Protein AF-A0AAJ0LG59-F1 (afdb_monomer_lite)

Foldseek 3Di:
DDPVVVVVVVVVPDDDPPDDDDDAQDDDDPPPCSVVVQVVVQVVCVVVVDDDDDDDDDDD

pLDDT: mean 85.98, std 10.72, range [50.16, 97.5]

InterPro domains:
  IPR003852 Signal transduction histidine kinase, osmosensitive K+ channel sensor, N-terminal [PF02702] (19-57)
  IPR027417 P-loop containing nucleoside triphosphate hydrolase [G3DSA:3.40.50.300] (17-59)
  IPR052023 Sensor histidine kinase KdpD [PTHR45569] (3-54)

Sequence (60 aa):
MSDSDRADALLADFPKPGRGRLKVFLGAAPGVGKTFAMLTHAHAQQRMGRQVLVMSLKQI

Organism: NCBI:txid157782

Secondary structure (DSSP, 8-state):
--HHHHHHHHHHTSPPBTB--------SSTTS-HHHHHHHHHHHHHHTT-------PPP-

Radius of gyration: 13.9 Å; chains: 1; bounding box: 31×23×37 Å

Structure (mmCIF, N/CA/C/O backbone):
data_AF-A0AAJ0LG59-F1
#
_entry.id   AF-A0AAJ0LG59-F1
#
loop_
_atom_site.group_PDB
_atom_site.id
_atom_site.type_symbol
_atom_site.label_atom_id
_atom_site.label_alt_id
_atom_site.label_comp_id
_atom_site.label_asym_id
_atom_site.label_entity_id
_atom_site.label_seq_id
_atom_site.pdbx_PDB_in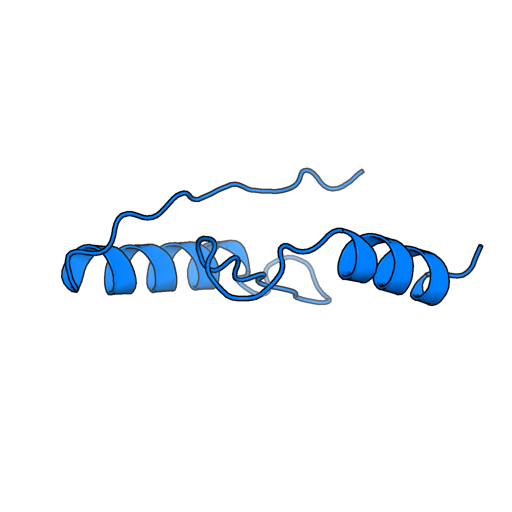s_code
_atom_site.Cartn_x
_atom_site.Cartn_y
_atom_site.Cartn_z
_atom_site.occupancy
_atom_site.B_iso_or_equiv
_atom_site.auth_seq_id
_atom_site.auth_comp_id
_atom_site.auth_asym_id
_atom_site.auth_atom_id
_atom_site.pdbx_PDB_model_num
ATOM 1 N N . MET A 1 1 ? -4.295 -17.191 -23.786 1.00 61.88 1 MET A N 1
ATOM 2 C CA . MET A 1 1 ? -4.827 -16.498 -22.597 1.00 61.88 1 MET A CA 1
ATOM 3 C C . MET A 1 1 ? -4.192 -15.126 -22.575 1.00 61.88 1 MET A C 1
ATOM 5 O O . MET A 1 1 ? -2.973 -15.049 -22.439 1.00 61.88 1 MET A O 1
ATOM 9 N N . SER A 1 2 ? -4.977 -14.096 -22.866 1.00 83.19 2 SER A N 1
ATOM 10 C CA . SER A 1 2 ? -4.535 -12.703 -22.864 1.00 83.19 2 SER A CA 1
ATOM 11 C C . SER A 1 2 ? -4.354 -12.200 -21.423 1.00 83.19 2 SER A C 1
ATOM 13 O O . SER A 1 2 ? -4.886 -12.794 -20.480 1.00 83.19 2 SER A O 1
ATOM 15 N N . ASP A 1 3 ? -3.600 -11.115 -21.232 1.00 81.69 3 ASP A N 1
ATOM 16 C CA . ASP A 1 3 ? -3.469 -10.479 -19.912 1.00 81.69 3 ASP A CA 1
ATOM 17 C C . ASP A 1 3 ? -4.815 -9.957 -19.389 1.00 81.69 3 ASP A C 1
ATOM 19 O O . ASP A 1 3 ? -5.064 -9.990 -18.183 1.00 81.69 3 ASP A O 1
ATOM 23 N N . SER A 1 4 ? -5.709 -9.552 -20.293 1.00 81.81 4 SER A N 1
ATOM 24 C CA . SER A 1 4 ? -7.082 -9.169 -19.962 1.00 81.81 4 SER A CA 1
ATOM 25 C C . SER A 1 4 ? -7.883 -10.350 -19.411 1.00 81.81 4 SER A C 1
ATOM 27 O O . SER A 1 4 ? -8.493 -10.210 -18.358 1.00 81.81 4 SER A O 1
ATOM 29 N N . ASP A 1 5 ? -7.777 -11.542 -20.015 1.00 84.88 5 ASP A N 1
ATOM 30 C CA . ASP A 1 5 ? -8.497 -12.741 -19.544 1.00 84.88 5 ASP A CA 1
ATOM 31 C C . ASP A 1 5 ? -8.105 -13.103 -18.099 1.00 84.88 5 ASP A C 1
ATOM 33 O O . ASP A 1 5 ? -8.927 -13.542 -17.295 1.00 84.88 5 ASP A O 1
ATOM 37 N N . ARG A 1 6 ? -6.824 -12.914 -17.751 1.00 84.56 6 ARG A N 1
ATOM 38 C CA . ARG A 1 6 ? -6.312 -13.140 -16.389 1.00 84.56 6 ARG A CA 1
ATOM 39 C C . ARG A 1 6 ? -6.803 -12.082 -15.407 1.00 84.56 6 ARG A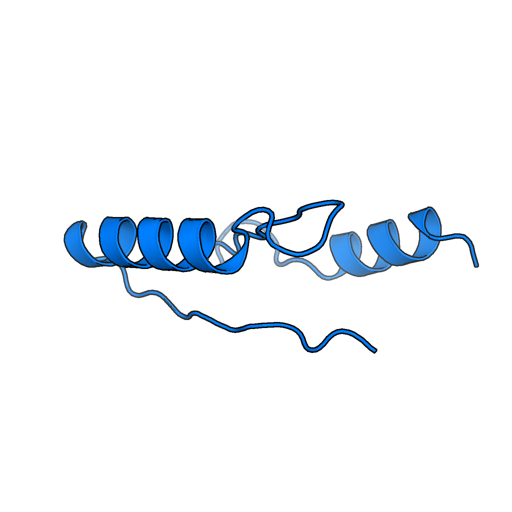 C 1
ATOM 41 O O . ARG A 1 6 ? -7.098 -12.416 -14.261 1.00 84.56 6 ARG A O 1
ATOM 48 N N . ALA A 1 7 ? -6.860 -10.822 -15.836 1.00 83.25 7 ALA A N 1
ATOM 49 C CA . ALA A 1 7 ? -7.378 -9.735 -15.016 1.00 83.25 7 ALA A CA 1
ATOM 50 C C . ALA A 1 7 ? -8.864 -9.949 -14.702 1.00 83.25 7 ALA A C 1
ATOM 52 O O . ALA A 1 7 ? -9.263 -9.828 -13.546 1.00 83.25 7 ALA A O 1
ATOM 53 N N . ASP A 1 8 ? -9.653 -10.351 -15.696 1.00 86.12 8 ASP A N 1
ATOM 54 C CA . ASP A 1 8 ? -11.079 -10.625 -15.528 1.00 86.12 8 ASP A CA 1
ATOM 55 C C . ASP A 1 8 ? -11.326 -11.827 -14.610 1.00 86.12 8 ASP A C 1
ATOM 57 O O . ASP A 1 8 ? -12.173 -11.757 -13.717 1.00 86.12 8 ASP A O 1
ATOM 61 N N . ALA A 1 9 ? -10.537 -12.899 -14.750 1.00 85.19 9 ALA A N 1
ATOM 62 C CA . ALA A 1 9 ? -10.593 -14.044 -13.841 1.00 85.19 9 ALA A CA 1
ATOM 63 C C . ALA A 1 9 ? -10.270 -13.648 -12.389 1.00 85.19 9 ALA A C 1
ATOM 65 O O . ALA A 1 9 ? -10.964 -14.067 -11.466 1.00 85.19 9 ALA A O 1
ATOM 66 N N . LEU A 1 10 ? -9.263 -12.790 -12.185 1.00 82.44 10 LEU A N 1
ATOM 67 C CA . LEU A 1 10 ? -8.941 -12.257 -10.862 1.00 82.44 10 LEU A CA 1
ATOM 68 C C . LEU A 1 10 ? -10.114 -11.440 -10.305 1.00 82.44 10 LEU A C 1
ATOM 70 O O . LEU A 1 10 ? -10.460 -11.600 -9.139 1.00 82.44 10 LEU A O 1
ATOM 74 N N . LEU A 1 11 ? -10.723 -10.578 -11.128 1.00 81.62 11 LEU A N 1
ATOM 75 C CA . LEU A 1 11 ? -11.856 -9.731 -10.743 1.00 81.62 11 LEU A CA 1
ATOM 76 C C . LEU A 1 11 ? -13.106 -10.542 -10.370 1.00 81.62 11 LEU A C 1
ATOM 78 O O . LEU A 1 11 ? -13.827 -10.149 -9.450 1.00 81.62 11 LEU A O 1
ATOM 82 N N . ALA A 1 12 ? -13.335 -11.677 -11.031 1.00 83.31 12 ALA A N 1
ATOM 83 C CA . ALA A 1 12 ? -14.459 -12.571 -10.756 1.00 83.31 12 ALA A CA 1
ATOM 84 C C . ALA A 1 12 ? -14.409 -13.201 -9.349 1.00 83.31 12 ALA A C 1
ATOM 86 O O . ALA A 1 12 ? -15.463 -13.446 -8.757 1.00 83.31 12 ALA A O 1
ATOM 87 N N . ASP A 1 13 ? -13.211 -13.397 -8.791 1.00 79.75 13 ASP A N 1
ATOM 88 C CA . ASP A 1 13 ? -13.000 -13.979 -7.457 1.00 79.75 13 ASP A CA 1
ATOM 89 C C . ASP A 1 13 ? -13.144 -12.964 -6.304 1.00 79.75 13 ASP A C 1
ATOM 91 O O . ASP A 1 13 ? -13.090 -13.340 -5.126 1.00 79.75 13 ASP A O 1
ATOM 95 N N . PHE A 1 14 ? -13.342 -11.668 -6.587 1.00 74.50 14 PHE A N 1
ATOM 96 C CA . PHE A 1 14 ? -13.461 -10.676 -5.516 1.00 74.50 14 PHE A CA 1
ATOM 97 C C . PHE A 1 14 ? -14.791 -10.795 -4.757 1.00 74.50 14 PHE A C 1
ATOM 99 O O . PHE A 1 14 ? -15.857 -11.006 -5.342 1.00 74.50 14 PHE A O 1
ATOM 106 N N . PRO A 1 15 ? -14.762 -10.614 -3.423 1.00 66.56 15 PRO A N 1
ATOM 107 C CA . PRO A 1 15 ? -15.933 -10.820 -2.594 1.00 66.56 15 PRO A CA 1
ATOM 108 C C . PRO A 1 15 ? -17.044 -9.806 -2.889 1.00 66.56 15 PRO A C 1
ATOM 110 O O . PRO A 1 15 ? -16.815 -8.607 -3.049 1.00 66.56 15 PRO A O 1
ATOM 113 N N . LYS A 1 16 ? -18.279 -10.315 -2.871 1.00 66.75 16 LYS A N 1
ATOM 114 C CA . LYS A 1 16 ? -19.518 -9.537 -2.987 1.00 66.75 16 LYS A CA 1
ATOM 115 C C . LYS A 1 16 ? -19.660 -8.520 -1.834 1.00 66.75 16 LYS A C 1
ATOM 117 O O . LYS A 1 16 ? -19.129 -8.759 -0.742 1.00 66.75 16 LYS A O 1
ATOM 122 N N . PRO A 1 17 ? -20.375 -7.398 -2.051 1.00 61.31 17 PRO A N 1
ATOM 123 C CA . PRO A 1 17 ? -20.560 -6.344 -1.050 1.00 61.31 17 PRO A CA 1
ATOM 124 C C . PRO A 1 17 ? -21.016 -6.899 0.310 1.00 61.31 17 PRO A C 1
ATOM 126 O O . PRO A 1 17 ? -21.930 -7.715 0.377 1.00 61.31 17 PRO A O 1
ATOM 129 N N . GLY A 1 18 ? -20.349 -6.465 1.389 1.00 67.75 18 GLY A N 1
ATOM 130 C CA . GLY A 1 18 ? -20.613 -6.892 2.774 1.00 67.75 18 GLY A CA 1
ATOM 131 C C . GLY A 1 18 ? -19.443 -7.599 3.476 1.00 67.75 18 GLY A C 1
ATOM 132 O O . GLY A 1 18 ? -19.438 -7.686 4.701 1.00 67.75 18 GLY A O 1
ATOM 133 N N . ARG A 1 19 ? -18.417 -8.055 2.742 1.00 68.94 19 ARG A N 1
ATOM 134 C CA . ARG A 1 19 ? -17.127 -8.496 3.318 1.00 68.94 19 ARG A CA 1
ATOM 135 C C . ARG A 1 19 ? -16.096 -7.357 3.251 1.00 68.94 19 ARG A C 1
ATOM 137 O O . ARG A 1 19 ? -16.298 -6.385 2.526 1.00 68.94 19 ARG A O 1
ATOM 144 N N . GLY A 1 20 ? -15.023 -7.445 4.046 1.00 75.44 20 GLY A N 1
ATOM 145 C CA . GLY A 1 20 ? -13.977 -6.413 4.145 1.00 75.44 20 GLY A CA 1
ATOM 146 C C . GLY A 1 20 ? -13.449 -5.922 2.786 1.00 75.44 20 GLY A C 1
ATOM 147 O O . GLY A 1 20 ? -13.487 -6.639 1.791 1.00 75.44 20 GLY A O 1
ATOM 148 N N . ARG A 1 21 ? -12.961 -4.676 2.730 1.00 83.31 21 ARG A N 1
ATOM 149 C CA . ARG A 1 21 ? -12.575 -4.010 1.474 1.00 83.31 21 ARG A CA 1
ATOM 150 C C . ARG A 1 21 ? -11.108 -4.274 1.123 1.00 83.31 21 ARG A C 1
ATOM 152 O O . ARG A 1 21 ? -10.218 -3.788 1.816 1.00 83.31 21 ARG A O 1
ATOM 159 N N . LEU A 1 22 ? -10.860 -4.970 0.014 1.00 87.12 22 LEU A N 1
ATOM 160 C CA . LEU A 1 22 ? -9.524 -5.125 -0.568 1.00 87.12 22 LEU A CA 1
ATOM 161 C C . LEU A 1 22 ? -9.196 -3.920 -1.465 1.00 87.12 22 LEU A C 1
ATOM 163 O O . LEU A 1 22 ? -9.999 -3.525 -2.309 1.00 87.12 22 LEU A O 1
ATOM 167 N N . LYS A 1 23 ? -8.018 -3.316 -1.276 1.00 89.62 23 LYS A N 1
ATOM 168 C CA . LYS A 1 23 ? -7.500 -2.226 -2.113 1.00 89.62 23 LYS A CA 1
ATOM 169 C C . LYS A 1 23 ? -6.153 -2.626 -2.704 1.00 89.62 23 LYS A C 1
ATOM 171 O O . LYS A 1 23 ? -5.235 -2.954 -1.961 1.00 89.62 23 LYS A O 1
ATOM 176 N N . VAL A 1 24 ? -6.041 -2.556 -4.028 1.00 89.69 24 VAL A N 1
ATOM 177 C CA . VAL A 1 24 ? -4.836 -2.938 -4.778 1.00 89.69 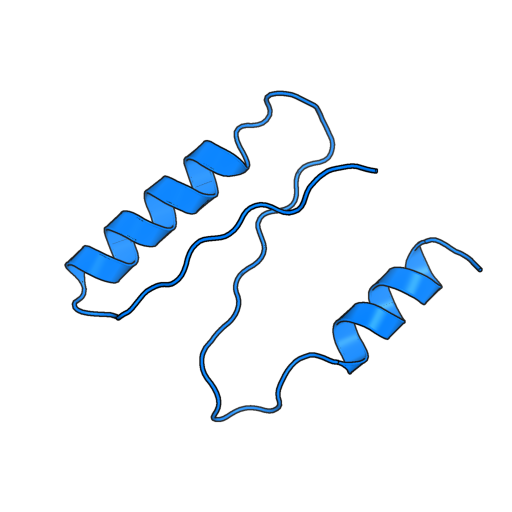24 VAL A CA 1
ATOM 178 C C . VAL A 1 24 ? -4.089 -1.684 -5.242 1.00 89.69 24 VAL A C 1
ATOM 180 O O . VAL A 1 24 ? -4.708 -0.716 -5.681 1.00 89.69 24 VAL A O 1
ATOM 183 N N . PHE A 1 25 ? -2.757 -1.699 -5.138 1.00 89.94 25 PHE A N 1
ATOM 184 C CA . PHE A 1 25 ? -1.869 -0.622 -5.588 1.00 89.94 25 PHE A CA 1
ATOM 185 C C . PHE A 1 25 ? -1.061 -1.101 -6.798 1.00 89.94 25 PHE A C 1
ATOM 187 O O . PHE A 1 25 ? -0.110 -1.870 -6.659 1.00 89.94 25 PHE A O 1
ATOM 194 N N . LEU A 1 26 ? -1.459 -0.657 -7.989 1.00 88.81 26 LEU A N 1
ATOM 195 C CA . LEU A 1 26 ? -0.833 -1.017 -9.262 1.00 88.81 26 LEU A CA 1
ATOM 196 C C . LEU A 1 26 ? 0.157 0.063 -9.711 1.00 88.81 26 LEU A C 1
ATOM 198 O O . LEU A 1 26 ? 0.060 1.223 -9.318 1.00 88.81 26 LEU A O 1
ATOM 202 N N . GLY A 1 27 ? 1.125 -0.317 -10.540 1.00 87.00 27 GLY A N 1
ATOM 203 C CA . GLY A 1 27 ? 2.154 0.594 -11.030 1.00 87.00 27 GLY A CA 1
ATOM 204 C C . GLY A 1 27 ? 3.023 -0.080 -12.081 1.00 87.00 27 GLY A C 1
ATOM 205 O O . GLY A 1 27 ? 3.527 -1.179 -11.844 1.00 87.00 27 GLY A O 1
ATOM 206 N N . ALA A 1 28 ? 3.193 0.596 -13.214 1.00 87.31 28 ALA A N 1
ATOM 207 C CA . ALA A 1 28 ? 3.723 0.026 -14.452 1.00 87.31 28 ALA A CA 1
ATOM 208 C C . ALA A 1 28 ? 5.258 0.045 -14.576 1.00 87.31 28 ALA A C 1
ATOM 210 O O . ALA A 1 28 ? 5.787 -0.442 -15.566 1.00 87.31 28 ALA A O 1
ATOM 211 N N . ALA A 1 29 ? 5.982 0.581 -13.586 1.00 89.75 29 ALA A N 1
ATOM 212 C CA . ALA A 1 29 ? 7.444 0.602 -13.596 1.00 89.75 29 ALA A CA 1
ATOM 213 C C . ALA A 1 29 ? 8.059 0.216 -12.231 1.00 89.75 29 ALA A C 1
ATOM 215 O O . ALA A 1 29 ? 7.381 0.285 -11.189 1.00 89.75 29 ALA A O 1
ATOM 216 N N . PRO A 1 30 ? 9.333 -0.222 -12.211 1.00 87.38 30 PRO A N 1
ATOM 217 C CA . PRO A 1 30 ? 10.106 -0.395 -10.984 1.00 87.38 30 PRO A CA 1
ATOM 218 C C . PRO A 1 30 ? 10.268 0.935 -10.241 1.00 87.38 30 PRO A C 1
ATOM 220 O O . PRO A 1 30 ? 10.354 1.993 -10.853 1.00 87.38 30 PRO A O 1
ATOM 223 N N . GLY A 1 31 ? 10.284 0.902 -8.908 1.00 90.44 31 GLY A N 1
ATOM 224 C CA . GLY A 1 31 ? 10.543 2.101 -8.099 1.00 90.44 31 GLY A CA 1
ATOM 225 C C . GLY A 1 31 ? 9.414 3.143 -8.035 1.00 90.44 31 GLY A C 1
ATOM 226 O O . GLY A 1 31 ? 9.529 4.079 -7.256 1.00 90.44 31 GLY A O 1
ATOM 227 N N . VAL A 1 32 ? 8.282 2.965 -8.731 1.00 93.81 32 VAL A N 1
ATOM 228 C CA . VAL A 1 32 ? 7.143 3.926 -8.740 1.00 93.81 32 VAL A CA 1
ATOM 229 C C . VAL A 1 32 ? 6.420 4.107 -7.395 1.00 93.81 32 VAL A C 1
ATOM 231 O O . VAL A 1 32 ? 5.396 4.776 -7.320 1.00 93.81 32 VAL A O 1
ATOM 234 N N . GLY A 1 33 ? 6.907 3.484 -6.320 1.00 94.19 33 GLY A N 1
ATOM 235 C CA . GLY A 1 33 ? 6.395 3.722 -4.972 1.00 94.19 33 GLY A CA 1
ATOM 236 C C . GLY A 1 33 ? 5.127 2.950 -4.599 1.00 94.19 33 GLY A C 1
ATOM 237 O O . GLY A 1 33 ? 4.465 3.333 -3.638 1.00 94.19 33 GLY A O 1
ATOM 238 N N . LYS A 1 34 ? 4.794 1.842 -5.282 1.00 94.69 34 LYS A N 1
ATOM 239 C CA . LYS A 1 34 ? 3.627 0.990 -4.944 1.00 94.69 34 LYS A CA 1
ATOM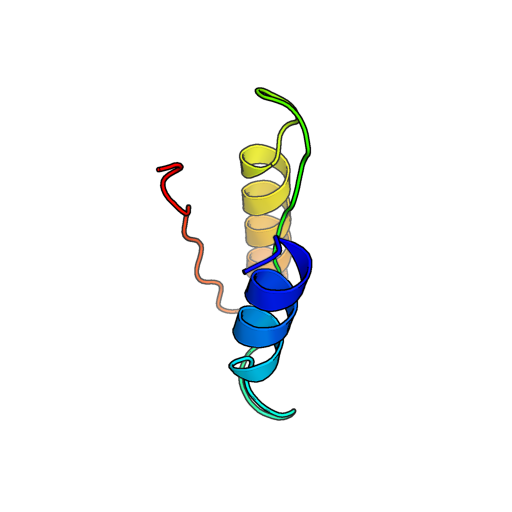 240 C C . LYS A 1 34 ? 3.584 0.621 -3.453 1.00 94.69 34 LYS A C 1
ATOM 242 O O . LYS A 1 34 ? 2.559 0.789 -2.799 1.00 94.69 34 LYS A O 1
ATOM 247 N N . THR A 1 35 ? 4.724 0.192 -2.905 1.00 93.19 35 THR A N 1
ATOM 248 C CA . THR A 1 35 ? 4.870 -0.167 -1.485 1.00 93.19 35 THR A CA 1
ATOM 249 C C . THR A 1 35 ? 4.707 1.041 -0.568 1.00 93.19 35 THR A C 1
ATOM 251 O O . THR A 1 35 ? 4.021 0.957 0.446 1.00 93.19 35 THR A O 1
ATOM 254 N N . PHE A 1 36 ? 5.294 2.182 -0.936 1.00 95.06 36 PHE A N 1
ATOM 255 C CA . PHE A 1 36 ? 5.183 3.414 -0.157 1.00 95.06 36 PHE A CA 1
ATOM 256 C C . PHE A 1 36 ? 3.729 3.896 -0.081 1.00 95.06 36 PHE A C 1
ATOM 258 O O . PHE A 1 36 ? 3.221 4.180 1.006 1.00 95.06 36 PHE A O 1
ATOM 265 N N . ALA A 1 37 ? 3.030 3.921 -1.218 1.00 95.12 37 ALA A N 1
ATOM 266 C CA . ALA A 1 37 ? 1.615 4.268 -1.286 1.00 95.12 37 ALA A CA 1
ATOM 267 C C . ALA A 1 37 ? 0.743 3.294 -0.471 1.00 95.12 37 ALA A C 1
ATOM 269 O O . ALA A 1 37 ? -0.133 3.734 0.278 1.00 95.12 37 ALA A O 1
ATOM 270 N N . MET A 1 38 ? 1.019 1.986 -0.563 1.00 95.44 38 MET A N 1
ATOM 271 C CA . MET A 1 38 ? 0.327 0.946 0.202 1.00 95.44 38 MET A CA 1
ATOM 272 C C . MET A 1 38 ? 0.469 1.156 1.716 1.00 95.44 38 MET A C 1
ATOM 274 O O . MET A 1 38 ? -0.539 1.212 2.423 1.00 95.44 38 MET A O 1
ATOM 278 N N . LEU A 1 39 ? 1.696 1.327 2.216 1.00 96.50 39 LEU A N 1
ATOM 279 C CA . LEU A 1 39 ? 1.961 1.513 3.648 1.00 96.50 39 LEU A CA 1
ATOM 280 C C . LEU A 1 39 ? 1.421 2.849 4.171 1.00 96.50 39 LEU A C 1
ATOM 282 O O . LEU A 1 39 ? 0.825 2.901 5.246 1.00 96.50 39 LEU A O 1
ATOM 286 N N . THR A 1 40 ? 1.547 3.920 3.385 1.00 97.19 40 THR A N 1
ATOM 287 C CA . THR A 1 40 ? 0.992 5.238 3.732 1.00 97.19 40 THR A CA 1
ATOM 288 C C . THR A 1 40 ? -0.523 5.165 3.899 1.00 97.19 40 THR A C 1
ATOM 290 O O . THR A 1 40 ? -1.080 5.693 4.866 1.00 97.19 40 THR A O 1
ATOM 293 N N . HIS A 1 41 ? -1.203 4.461 2.991 1.00 96.12 41 HIS A N 1
ATOM 294 C CA . HIS A 1 41 ? -2.636 4.243 3.108 1.00 96.12 41 HIS A CA 1
ATOM 295 C C . HIS A 1 41 ? -2.979 3.380 4.325 1.00 96.12 41 HIS A C 1
ATOM 297 O O . HIS A 1 41 ? -3.888 3.741 5.067 1.00 96.12 41 HIS A O 1
ATOM 303 N N . ALA A 1 42 ? -2.244 2.292 4.568 1.00 96.25 42 ALA A N 1
ATOM 304 C CA . ALA A 1 42 ? -2.466 1.421 5.720 1.00 96.25 42 ALA A CA 1
ATOM 305 C C . ALA A 1 42 ? -2.374 2.185 7.051 1.00 96.25 42 ALA A C 1
ATOM 307 O O . ALA A 1 42 ? -3.288 2.089 7.870 1.00 96.25 42 ALA A O 1
ATOM 308 N N . HIS A 1 43 ? -1.351 3.026 7.232 1.00 97.50 43 HIS A N 1
ATOM 309 C CA . HIS A 1 43 ? -1.227 3.874 8.421 1.00 97.50 43 HIS A CA 1
ATOM 310 C C . HIS A 1 43 ? -2.397 4.855 8.565 1.00 97.50 43 HIS A C 1
ATOM 312 O O . HIS A 1 43 ? -2.914 5.042 9.665 1.00 97.50 43 HIS A O 1
ATOM 318 N N . ALA A 1 44 ? -2.855 5.470 7.471 1.00 97.06 44 ALA A N 1
ATOM 319 C CA . ALA A 1 44 ? -4.016 6.358 7.516 1.00 97.06 44 ALA A CA 1
ATOM 320 C C . ALA A 1 44 ? -5.296 5.616 7.945 1.00 97.06 44 ALA A C 1
ATOM 322 O O . ALA A 1 44 ? -6.085 6.146 8.722 1.00 97.06 44 ALA A O 1
ATOM 323 N N . GLN A 1 45 ? -5.489 4.381 7.477 1.00 95.69 45 GLN A N 1
ATOM 324 C CA . GLN A 1 45 ? -6.626 3.539 7.859 1.00 95.69 45 GLN A CA 1
ATOM 325 C C . GLN A 1 45 ? -6.556 3.119 9.338 1.00 95.69 45 GLN A C 1
ATOM 327 O O . GLN A 1 45 ? -7.565 3.211 10.039 1.00 95.69 45 GLN A O 1
ATOM 332 N N . GLN A 1 46 ? -5.371 2.743 9.828 1.00 96.00 46 GLN A N 1
ATOM 333 C CA . GLN A 1 46 ? -5.146 2.410 11.240 1.00 96.00 46 GLN A CA 1
ATOM 334 C C . GLN A 1 46 ? -5.428 3.600 12.167 1.0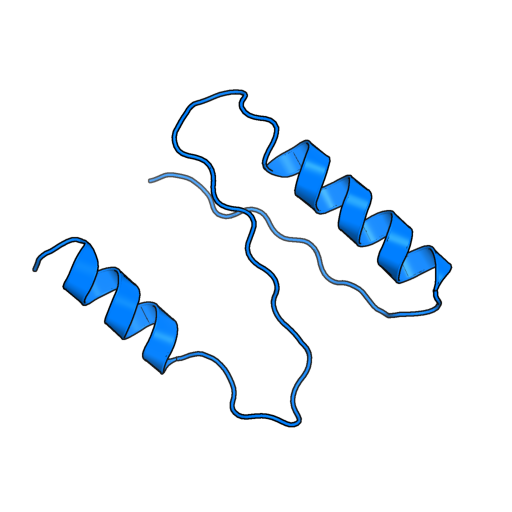0 96.00 46 GLN A C 1
ATOM 336 O O . GLN A 1 46 ? -6.093 3.435 13.186 1.00 96.00 46 GLN A O 1
ATOM 341 N N . ARG A 1 47 ? -5.013 4.820 11.792 1.00 97.50 47 ARG A N 1
ATOM 342 C CA . ARG A 1 47 ? -5.322 6.048 12.557 1.00 97.50 47 ARG A CA 1
ATOM 343 C C . ARG A 1 47 ? -6.818 6.346 12.648 1.00 97.50 47 ARG A C 1
ATOM 345 O O . ARG A 1 47 ? -7.246 7.008 13.582 1.00 97.50 47 ARG A O 1
ATOM 352 N N . MET A 1 48 ? -7.611 5.854 11.699 1.00 96.31 48 MET A N 1
ATOM 353 C CA . MET A 1 48 ? -9.073 5.944 11.737 1.00 96.31 48 MET A CA 1
ATOM 354 C C . MET A 1 48 ? -9.721 4.767 12.490 1.00 96.31 48 MET A C 1
ATOM 356 O O . MET A 1 48 ? -10.921 4.543 12.348 1.00 96.31 48 MET A O 1
ATOM 360 N N . GLY A 1 49 ? -8.941 3.986 13.247 1.00 95.44 49 GLY A N 1
ATOM 361 C CA . GLY A 1 49 ? -9.427 2.875 14.068 1.00 95.44 49 GLY A CA 1
ATOM 362 C C . GLY A 1 49 ? -9.820 1.622 13.282 1.00 95.44 49 GLY A C 1
ATOM 363 O O . GLY A 1 49 ? -10.485 0.744 13.828 1.00 95.44 49 GLY A O 1
ATOM 364 N N . ARG A 1 50 ? -9.450 1.515 11.999 1.00 93.75 50 ARG A N 1
ATOM 365 C CA . ARG A 1 50 ? -9.781 0.342 11.175 1.00 93.75 50 ARG A CA 1
ATOM 366 C C . ARG A 1 50 ? -8.691 -0.717 11.272 1.00 93.75 50 ARG A C 1
ATOM 368 O O . ARG A 1 50 ? -7.506 -0.400 11.220 1.00 93.75 50 ARG A O 1
ATOM 375 N N . GLN A 1 51 ? -9.101 -1.982 11.355 1.00 93.31 51 GLN A N 1
ATOM 376 C CA . GLN A 1 51 ? -8.178 -3.108 11.227 1.00 93.31 51 GLN A CA 1
ATOM 377 C C . GLN A 1 51 ? -7.732 -3.256 9.770 1.00 93.31 51 GLN A C 1
ATOM 379 O O . GLN A 1 51 ? -8.557 -3.234 8.855 1.00 93.31 51 GLN A O 1
ATOM 384 N N . VAL A 1 52 ? -6.422 -3.383 9.556 1.00 94.50 52 VAL A N 1
ATOM 385 C CA . VAL A 1 52 ? -5.805 -3.407 8.224 1.00 94.50 52 VAL A CA 1
ATOM 386 C C . VAL A 1 52 ? -4.826 -4.566 8.140 1.00 94.50 52 VAL A C 1
ATOM 388 O O . VAL A 1 52 ? -3.966 -4.708 9.006 1.00 94.50 52 VAL A O 1
ATOM 391 N N . LEU A 1 53 ? -4.921 -5.338 7.060 1.00 93.94 53 LEU A N 1
ATOM 392 C CA . LEU A 1 53 ? -3.923 -6.323 6.661 1.00 93.94 53 LEU A CA 1
ATOM 393 C C . LEU A 1 53 ? -3.147 -5.783 5.455 1.00 93.94 53 LEU A C 1
ATOM 395 O O . LEU A 1 53 ? -3.744 -5.241 4.524 1.00 93.94 53 LEU A O 1
ATOM 399 N N . VAL A 1 54 ? -1.824 -5.937 5.468 1.00 93.62 54 VAL A N 1
ATOM 400 C CA . VAL A 1 54 ? -0.940 -5.538 4.368 1.00 93.62 54 VAL A CA 1
ATOM 401 C C . VAL A 1 54 ? -0.170 -6.762 3.895 1.00 93.62 54 VAL A C 1
ATOM 403 O O . VAL A 1 54 ? 0.406 -7.480 4.707 1.00 93.62 54 VAL A O 1
ATOM 406 N N . MET A 1 55 ? -0.139 -6.985 2.583 1.00 90.94 55 MET A N 1
ATOM 407 C CA . MET A 1 55 ? 0.655 -8.041 1.960 1.00 90.94 55 MET A CA 1
ATOM 408 C C . MET A 1 55 ? 1.288 -7.530 0.670 1.00 90.94 55 MET A C 1
ATOM 410 O O . MET A 1 55 ? 0.732 -6.662 -0.001 1.00 90.94 55 MET A O 1
ATOM 414 N N . SER A 1 56 ? 2.438 -8.089 0.309 1.00 88.75 56 SER A N 1
ATOM 415 C CA . SER A 1 56 ? 3.054 -7.872 -0.998 1.00 88.75 56 SER A CA 1
ATOM 416 C C . SER A 1 56 ? 2.918 -9.140 -1.824 1.00 88.75 56 SER A C 1
ATOM 418 O O . SER A 1 56 ? 3.185 -10.234 -1.331 1.00 88.75 56 SER A O 1
ATOM 420 N N . LEU A 1 57 ? 2.550 -8.987 -3.093 1.00 83.38 57 LEU A N 1
ATOM 421 C CA . LEU A 1 57 ? 2.645 -10.068 -4.066 1.00 83.38 57 LEU A CA 1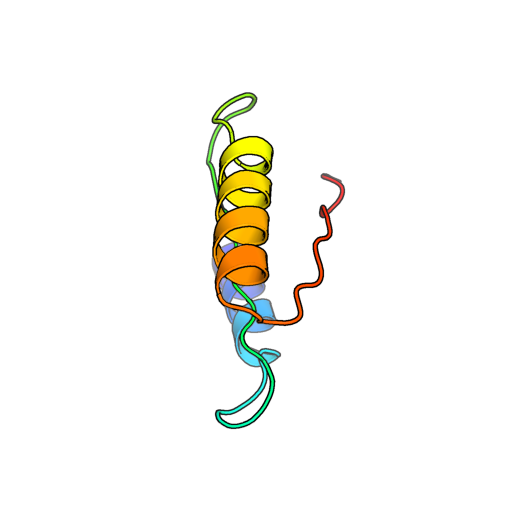
ATOM 422 C C . LEU A 1 57 ? 4.089 -10.147 -4.561 1.00 83.38 57 LEU A C 1
ATOM 424 O O . LEU A 1 57 ? 4.725 -9.120 -4.807 1.00 83.38 57 LEU A O 1
ATOM 428 N N . LYS A 1 58 ? 4.622 -11.362 -4.672 1.00 76.44 58 LYS A N 1
ATOM 429 C CA . LYS A 1 58 ? 5.944 -11.594 -5.254 1.00 76.44 58 LYS A CA 1
ATOM 430 C C . LYS A 1 58 ? 5.797 -11.546 -6.778 1.00 76.44 58 LYS A C 1
ATOM 432 O O . LYS A 1 58 ? 4.935 -12.236 -7.314 1.00 76.44 58 LYS A O 1
ATOM 437 N N . GLN A 1 59 ? 6.590 -10.717 -7.460 1.00 65.75 59 GLN A N 1
ATOM 438 C CA . GLN A 1 59 ? 6.697 -10.798 -8.920 1.00 65.75 59 GLN A CA 1
ATOM 439 C C . GLN A 1 59 ? 7.316 -12.157 -9.280 1.00 65.75 59 GLN A C 1
ATOM 441 O O . GLN A 1 59 ? 8.333 -12.531 -8.691 1.00 65.75 59 GLN A O 1
ATOM 446 N N . ILE A 1 60 ? 6.640 -12.888 -10.169 1.00 50.16 60 ILE A N 1
ATOM 447 C CA . ILE A 1 60 ? 7.128 -14.112 -10.823 1.00 50.16 60 ILE A CA 1
ATOM 448 C C . ILE A 1 60 ? 8.101 -13.708 -11.926 1.00 50.16 60 ILE A C 1
ATOM 450 O O . ILE A 1 60 ? 7.810 -12.686 -12.592 1.00 50.16 60 ILE A O 1
#